Protein AF-A0A103PZX5-F1 (afdb_monomer_lite)

Secondary structure (DSSP, 8-state):
-HHHHHHHHHHHHHHHHHHHHHHHHHHH-HHHHHGGGGGG-TTS-SSEEEEE-GGGGT----TTS-TTEEEEEE--S-PPP----GGGTGGG---TT--TT-PPPTTS-EEEEEEEE-TTTS-HHHHHS--TTTHHHHS-EEEEEEE-------

InterPro domains:
  IPR005599 GPI mannosyltransferase [PF03901] (4-66)

Structure (mmCIF, N/CA/C/O backbone):
data_AF-A0A103PZX5-F1
#
_entry.id   AF-A0A103PZX5-F1
#
loop_
_atom_site.group_PDB
_atom_site.id
_atom_site.type_symbol
_atom_site.label_atom_id
_atom_site.label_alt_id
_atom_site.label_comp_id
_atom_site.label_asym_id
_atom_site.label_entity_id
_atom_site.label_seq_id
_atom_site.pdbx_PDB_ins_code
_atom_site.Cartn_x
_atom_site.Cartn_y
_atom_site.Cartn_z
_atom_site.occupancy
_atom_site.B_iso_or_equiv
_atom_site.auth_seq_id
_atom_site.auth_comp_id
_atom_site.auth_asym_id
_atom_site.auth_atom_id
_atom_site.pdbx_PDB_model_num
ATOM 1 N N . MET A 1 1 ? -35.122 -6.419 30.735 1.00 63.25 1 MET A N 1
ATOM 2 C CA . MET A 1 1 ? -33.665 -6.519 30.484 1.00 63.25 1 MET A CA 1
ATOM 3 C C . MET A 1 1 ? -33.349 -6.996 29.062 1.00 63.25 1 MET A C 1
ATOM 5 O O . MET A 1 1 ? -32.864 -6.197 28.274 1.00 63.25 1 MET A O 1
ATOM 9 N N . ALA A 1 2 ? -33.697 -8.230 28.667 1.00 74.38 2 ALA A N 1
ATOM 10 C CA . ALA A 1 2 ? -33.307 -8.800 27.362 1.00 74.38 2 ALA A CA 1
ATOM 11 C C . ALA A 1 2 ? -33.761 -8.013 26.109 1.00 74.38 2 ALA A C 1
ATOM 13 O O . ALA A 1 2 ? -33.059 -8.030 25.100 1.00 74.38 2 ALA A O 1
ATOM 14 N N . LYS A 1 3 ? -34.892 -7.290 26.178 1.00 83.31 3 LYS A N 1
ATOM 15 C CA . LYS A 1 3 ? -35.415 -6.456 25.077 1.00 83.31 3 LYS A CA 1
ATOM 16 C C . LYS A 1 3 ? -34.494 -5.289 24.684 1.00 83.31 3 LYS A C 1
ATOM 18 O O . LYS A 1 3 ? -34.514 -4.896 23.529 1.00 83.31 3 LYS A O 1
ATOM 23 N N . TYR A 1 4 ? -33.679 -4.780 25.612 1.00 91.69 4 TYR A N 1
ATOM 24 C CA . TYR A 1 4 ? -32.739 -3.675 25.359 1.00 91.69 4 TYR A CA 1
ATOM 25 C C . TYR A 1 4 ? -31.291 -4.158 25.252 1.00 91.69 4 TYR A C 1
ATOM 27 O O . TYR A 1 4 ? -30.515 -3.635 24.461 1.00 91.69 4 TYR A O 1
ATOM 35 N N . VAL A 1 5 ? -30.940 -5.216 25.987 1.00 94.50 5 VAL A N 1
ATOM 36 C CA . VAL A 1 5 ? -29.591 -5.798 25.951 1.00 94.50 5 VAL A CA 1
ATOM 37 C C . VAL A 1 5 ? -29.280 -6.413 24.582 1.00 94.50 5 VAL A C 1
ATOM 39 O O . VAL A 1 5 ? -28.189 -6.215 24.063 1.00 94.50 5 VAL A O 1
ATOM 42 N N . ARG A 1 6 ? -30.236 -7.115 23.955 1.00 93.12 6 ARG A N 1
ATOM 43 C CA . ARG A 1 6 ? -30.041 -7.708 22.618 1.00 93.12 6 ARG A CA 1
ATOM 44 C C . ARG A 1 6 ? -29.732 -6.682 21.519 1.00 93.12 6 ARG A C 1
ATOM 46 O O . ARG A 1 6 ? -28.710 -6.857 20.862 1.00 93.12 6 ARG A O 1
ATOM 53 N N . PRO A 1 7 ? -30.550 -5.635 21.293 1.00 95.12 7 PRO A N 1
ATOM 54 C CA . PRO A 1 7 ? -30.242 -4.649 20.260 1.00 95.12 7 PRO A CA 1
ATOM 55 C C . PRO A 1 7 ? -28.952 -3.879 20.562 1.00 95.12 7 PRO A C 1
ATOM 57 O O . PRO A 1 7 ? -28.210 -3.585 19.632 1.00 95.12 7 PRO A O 1
ATOM 60 N N . LEU A 1 8 ? -28.633 -3.627 21.838 1.00 95.88 8 LEU A N 1
ATOM 61 C CA . LEU A 1 8 ? -27.370 -2.994 22.224 1.00 95.88 8 LEU A CA 1
ATOM 62 C C . LEU A 1 8 ? -26.161 -3.870 21.862 1.00 95.88 8 LEU A C 1
ATOM 64 O O . LEU A 1 8 ? -25.209 -3.378 21.262 1.00 95.88 8 LEU A O 1
ATOM 68 N N . LEU A 1 9 ? -26.212 -5.172 22.160 1.00 96.88 9 LEU A N 1
ATOM 69 C CA . LEU A 1 9 ? -25.152 -6.117 21.789 1.00 96.88 9 LEU A CA 1
ATOM 70 C C . LEU A 1 9 ? -24.994 -6.242 20.269 1.00 96.88 9 LEU A C 1
ATOM 72 O O . LEU A 1 9 ? -23.871 -6.225 19.774 1.00 96.88 9 LEU A O 1
ATOM 76 N N . ILE A 1 10 ? -26.099 -6.334 19.521 1.00 96.75 10 ILE A N 1
ATOM 77 C CA . ILE A 1 10 ? -26.056 -6.397 18.052 1.00 96.75 10 ILE A CA 1
ATOM 78 C C . ILE A 1 10 ? -25.472 -5.102 17.481 1.00 96.75 10 ILE A C 1
ATOM 80 O O . ILE A 1 10 ? -24.600 -5.160 16.618 1.00 96.75 10 ILE A O 1
ATOM 84 N N . GLY A 1 11 ? -25.892 -3.943 17.996 1.00 97.62 11 GLY A N 1
ATOM 85 C CA . GLY A 1 11 ? -25.337 -2.648 17.606 1.00 97.62 11 GLY A CA 1
ATOM 86 C C . GLY A 1 11 ? -23.828 -2.577 17.840 1.00 97.62 11 GLY A C 1
ATOM 87 O O . GLY A 1 11 ? -23.087 -2.198 16.938 1.00 97.62 11 GLY A O 1
ATOM 88 N N . LEU A 1 12 ? -23.354 -3.030 19.005 1.00 96.94 12 LEU A N 1
ATOM 89 C CA . LEU A 1 12 ? -21.925 -3.088 19.312 1.00 96.94 12 LEU A CA 1
ATOM 90 C C . LEU A 1 12 ? -21.162 -3.991 18.330 1.00 96.94 12 LEU A C 1
ATOM 92 O O . LEU A 1 12 ? -20.124 -3.581 17.813 1.00 96.94 12 LEU A O 1
ATOM 96 N N . ILE A 1 13 ? -21.677 -5.191 18.045 1.00 97.38 13 ILE A N 1
ATOM 97 C CA . ILE A 1 13 ? -21.059 -6.123 17.090 1.00 97.38 13 ILE A CA 1
ATOM 98 C C . ILE A 1 13 ? -20.967 -5.477 15.709 1.00 97.38 13 ILE A C 1
ATOM 100 O O . ILE A 1 13 ? -19.895 -5.489 15.110 1.00 97.38 13 ILE A O 1
ATOM 104 N N . LEU A 1 14 ? -22.050 -4.860 15.228 1.00 97.62 14 LEU A N 1
ATOM 105 C CA . LEU A 1 14 ? -22.061 -4.186 13.933 1.00 97.62 14 LEU A CA 1
ATOM 106 C C . LEU A 1 14 ? -21.033 -3.053 13.882 1.00 97.62 14 LEU A C 1
ATOM 108 O O . LEU A 1 14 ? -20.285 -2.980 12.909 1.00 97.62 14 LEU A O 1
ATOM 112 N N . CYS A 1 15 ? -20.933 -2.221 14.921 1.00 97.00 15 CYS A N 1
ATOM 113 C CA . CYS A 1 15 ? -19.934 -1.153 14.991 1.00 97.00 15 CYS A CA 1
ATOM 114 C C . CYS A 1 15 ? -18.499 -1.698 14.939 1.00 97.00 15 CYS A C 1
ATOM 116 O O . CYS A 1 15 ? -17.677 -1.209 14.164 1.00 97.00 15 CYS A O 1
ATOM 118 N N . VAL A 1 16 ? -18.199 -2.742 15.718 1.00 96.44 16 VAL A N 1
ATOM 119 C CA . VAL A 1 16 ? -16.872 -3.378 15.740 1.00 96.44 16 VAL A CA 1
ATOM 120 C C . VAL A 1 16 ? -16.555 -4.037 14.395 1.00 96.44 16 VAL A C 1
ATOM 122 O O . VAL A 1 16 ? -15.440 -3.907 13.889 1.00 96.44 16 VAL A O 1
ATOM 125 N N . SER A 1 17 ? -17.534 -4.700 13.773 1.00 97.75 17 SER A N 1
ATOM 126 C CA . SER A 1 17 ? -17.385 -5.290 12.442 1.00 97.75 17 SER A CA 1
ATOM 127 C C . SER A 1 17 ? -17.109 -4.230 11.377 1.00 97.75 17 SER A C 1
ATOM 129 O O . SER A 1 17 ? -16.169 -4.397 10.606 1.00 97.75 17 SER A O 1
ATOM 131 N N . HIS A 1 18 ? -17.856 -3.123 11.358 1.00 97.12 18 HIS A N 1
ATOM 132 C CA . HIS A 1 18 ? -17.628 -2.032 10.403 1.00 97.12 18 HIS A CA 1
ATOM 133 C C . HIS A 1 18 ? -16.265 -1.373 10.612 1.00 97.12 18 HIS A C 1
ATOM 135 O O . HIS A 1 18 ? -15.536 -1.167 9.646 1.00 97.12 18 HIS A O 1
ATOM 141 N N . SER A 1 19 ? -15.885 -1.107 11.865 1.00 97.69 19 SER A N 1
ATOM 142 C CA . SER A 1 19 ? -14.564 -0.575 12.214 1.00 97.69 19 SER A CA 1
ATOM 143 C C . SER A 1 19 ? -13.435 -1.473 11.696 1.00 97.69 19 SER A C 1
ATOM 145 O O . SER A 1 19 ? -12.474 -0.988 11.095 1.00 97.69 19 SER A O 1
ATOM 147 N N . ARG A 1 20 ? -13.562 -2.795 11.861 1.00 96.62 20 ARG A N 1
ATOM 148 C CA . ARG A 1 20 ? -12.588 -3.756 11.336 1.00 96.62 20 ARG A CA 1
ATOM 149 C C . ARG A 1 20 ? -12.536 -3.752 9.813 1.00 96.62 20 ARG A C 1
ATOM 151 O O . ARG A 1 20 ? -11.449 -3.688 9.246 1.00 96.62 20 ARG A O 1
ATOM 158 N N . THR A 1 21 ? -13.690 -3.804 9.153 1.00 96.62 21 THR A N 1
ATOM 159 C CA . THR A 1 21 ? -13.765 -3.764 7.688 1.00 96.62 21 THR A CA 1
ATOM 160 C C . THR A 1 21 ? -13.112 -2.497 7.143 1.00 96.62 21 THR A C 1
ATOM 162 O O . THR A 1 21 ? -12.295 -2.575 6.231 1.00 96.62 21 THR A O 1
ATOM 165 N N . PHE A 1 22 ? -13.391 -1.342 7.749 1.00 96.06 22 PHE A N 1
ATOM 166 C CA . PHE A 1 22 ? -12.804 -0.071 7.338 1.00 96.06 22 PHE A CA 1
ATOM 167 C C . PHE A 1 22 ? -11.278 -0.048 7.521 1.00 96.06 22 PHE A C 1
ATOM 169 O O . PHE A 1 2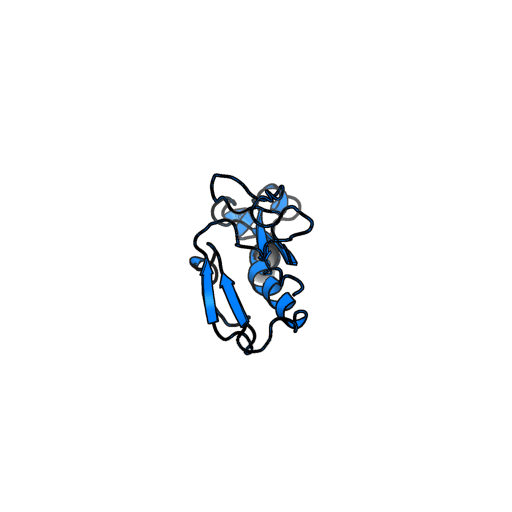2 ? -10.566 0.390 6.619 1.00 96.06 22 PHE A O 1
ATOM 176 N N . SER A 1 23 ? -10.766 -0.579 8.639 1.00 95.88 23 SER A N 1
ATOM 177 C CA . SER A 1 23 ? -9.320 -0.724 8.876 1.00 95.88 23 SER A CA 1
ATOM 178 C C . SER A 1 23 ? -8.654 -1.590 7.812 1.00 95.88 23 SER A C 1
ATOM 180 O O . SER A 1 23 ? -7.565 -1.272 7.345 1.00 95.88 23 SER A O 1
ATOM 182 N N . ILE A 1 24 ? -9.307 -2.689 7.419 1.00 93.06 24 ILE A N 1
ATOM 183 C CA . ILE A 1 24 ? -8.753 -3.615 6.433 1.00 93.06 24 ILE A CA 1
ATOM 184 C C . ILE A 1 24 ? -8.709 -2.978 5.045 1.00 93.06 24 ILE A C 1
ATOM 186 O O . ILE A 1 24 ? -7.681 -3.064 4.379 1.00 93.06 24 ILE A O 1
ATOM 190 N N . ILE A 1 25 ? -9.795 -2.324 4.628 1.00 92.75 25 ILE A N 1
ATOM 191 C CA . ILE A 1 25 ? -9.876 -1.678 3.313 1.00 92.75 25 ILE A CA 1
ATOM 192 C C . ILE A 1 25 ? -8.812 -0.583 3.201 1.00 92.75 25 ILE A C 1
ATOM 194 O O . ILE A 1 25 ? -8.010 -0.609 2.278 1.00 92.75 25 ILE A O 1
ATOM 198 N N . ASN A 1 26 ? -8.731 0.330 4.167 1.00 92.31 26 ASN A N 1
ATOM 199 C CA . ASN A 1 26 ? -7.785 1.446 4.078 1.00 92.31 26 ASN A CA 1
ATOM 200 C C . ASN A 1 26 ? -6.336 1.026 4.367 1.00 92.31 26 ASN A C 1
ATOM 202 O O . ASN A 1 26 ? -5.404 1.625 3.844 1.00 92.31 26 ASN A O 1
ATOM 206 N N . GLY A 1 27 ? -6.125 -0.005 5.190 1.00 92.56 27 GLY A N 1
ATOM 207 C CA . GLY A 1 27 ? -4.788 -0.465 5.554 1.00 92.56 27 GLY A CA 1
ATOM 208 C C . GLY A 1 27 ? -4.161 -1.446 4.562 1.00 92.56 27 GLY A C 1
ATOM 209 O O . GLY A 1 27 ? -2.942 -1.488 4.448 1.00 92.56 27 GLY A O 1
ATOM 210 N N . TYR A 1 28 ? -4.949 -2.248 3.841 1.00 89.50 28 TYR A N 1
ATOM 211 C CA . TYR A 1 28 ? -4.421 -3.379 3.064 1.00 89.50 28 TYR A CA 1
ATOM 212 C C . TYR A 1 28 ? -4.909 -3.437 1.607 1.00 89.50 28 TYR A C 1
ATOM 214 O O . TYR A 1 28 ? -4.677 -4.445 0.940 1.00 89.50 28 TYR A O 1
ATOM 222 N N . ALA A 1 29 ? -5.546 -2.385 1.079 1.00 90.06 29 ALA A N 1
ATOM 223 C CA . ALA A 1 29 ? -6.004 -2.362 -0.316 1.00 90.06 29 ALA A CA 1
ATOM 224 C C . ALA A 1 29 ? -4.881 -2.196 -1.353 1.00 90.06 29 ALA A C 1
ATOM 226 O O . ALA A 1 29 ? -5.041 -2.665 -2.479 1.00 90.06 29 ALA A O 1
ATOM 227 N N . ALA A 1 30 ? -3.745 -1.584 -1.001 1.00 88.56 30 ALA A N 1
ATOM 228 C CA . ALA A 1 30 ? -2.704 -1.228 -1.972 1.00 88.56 30 ALA A CA 1
ATOM 229 C C . ALA A 1 30 ? -2.279 -2.363 -2.932 1.00 88.56 30 ALA A C 1
ATOM 231 O O . ALA A 1 30 ? -2.255 -2.119 -4.134 1.00 88.56 30 ALA A O 1
ATOM 232 N N . PRO A 1 31 ? -2.020 -3.609 -2.490 1.00 79.62 31 PRO A N 1
ATOM 233 C CA . PRO A 1 31 ? -1.665 -4.711 -3.390 1.00 79.62 31 PRO A CA 1
ATOM 234 C C . PRO A 1 31 ? -2.794 -5.137 -4.334 1.00 79.62 31 PRO A C 1
ATOM 236 O O . PRO A 1 31 ? -2.522 -5.691 -5.389 1.00 79.62 31 PRO A O 1
ATOM 239 N N . LEU A 1 32 ? -4.056 -4.908 -3.969 1.00 84.19 32 LEU A N 1
ATOM 240 C CA . LEU A 1 32 ? -5.214 -5.210 -4.816 1.00 84.19 32 LEU A CA 1
ATOM 241 C C . LEU A 1 32 ? -5.429 -4.102 -5.854 1.00 84.19 32 LEU A C 1
ATOM 243 O O . LEU A 1 32 ? -5.843 -4.354 -6.982 1.00 84.19 32 LEU A O 1
ATOM 247 N N . GLU A 1 33 ? -5.153 -2.858 -5.473 1.00 87.69 33 GLU A N 1
ATOM 248 C CA . GLU A 1 33 ? -5.367 -1.687 -6.321 1.00 87.69 33 GLU A CA 1
ATOM 249 C C . GLU A 1 33 ? -4.210 -1.413 -7.273 1.00 87.69 33 GLU A C 1
ATOM 251 O O . GLU A 1 33 ? -4.424 -0.936 -8.387 1.00 87.69 33 GLU A O 1
ATOM 256 N N . ILE A 1 34 ? -2.986 -1.754 -6.876 1.00 86.75 34 ILE A N 1
ATOM 257 C CA . ILE A 1 34 ? -1.801 -1.490 -7.684 1.00 86.75 34 ILE A CA 1
ATOM 258 C C . ILE A 1 34 ? -1.881 -2.187 -9.049 1.00 86.75 34 ILE A C 1
ATOM 260 O O . ILE A 1 34 ? -1.540 -1.581 -10.061 1.00 86.75 34 ILE A O 1
ATOM 264 N N . TYR A 1 35 ? -2.421 -3.408 -9.103 1.00 82.81 35 TYR A N 1
ATOM 265 C CA . TYR A 1 35 ? -2.536 -4.179 -10.339 1.00 82.81 35 TYR A CA 1
ATOM 266 C C . TYR A 1 35 ? -3.607 -3.645 -11.295 1.00 82.81 35 TYR A C 1
ATOM 268 O O . TYR A 1 35 ? -3.500 -3.875 -12.493 1.00 82.81 35 TYR A O 1
ATOM 276 N N . LYS A 1 36 ? -4.571 -2.835 -10.831 1.00 85.25 36 LYS A N 1
ATOM 277 C CA . LYS A 1 36 ? -5.542 -2.163 -11.720 1.00 85.25 36 LYS A CA 1
ATOM 278 C C . LYS A 1 36 ? -4.863 -1.210 -12.713 1.00 85.25 36 LYS A C 1
ATOM 280 O O . LYS A 1 36 ? -5.387 -0.940 -13.789 1.00 85.25 36 LYS A O 1
ATOM 285 N N . HIS A 1 37 ? -3.660 -0.733 -12.390 1.00 83.81 37 HIS A N 1
ATOM 286 C CA . HIS A 1 37 ? -2.869 0.107 -13.292 1.00 83.81 37 HIS A CA 1
ATOM 287 C C . HIS A 1 37 ? -2.375 -0.663 -14.528 1.00 83.81 37 HIS A C 1
ATOM 289 O O . HIS A 1 37 ? -1.996 -0.044 -15.518 1.00 83.81 37 HIS A O 1
ATOM 295 N N . PHE A 1 38 ? -2.401 -1.999 -14.512 1.00 80.38 38 PHE A N 1
ATOM 296 C CA . PHE A 1 38 ? -2.016 -2.820 -15.659 1.00 80.38 38 PHE A CA 1
ATOM 297 C C . PHE A 1 38 ? -2.993 -2.708 -16.832 1.00 80.38 38 PHE A C 1
ATOM 299 O O . PHE A 1 38 ? -2.544 -2.706 -17.975 1.00 80.38 38 PHE A O 1
ATOM 306 N N . GLU A 1 39 ? -4.286 -2.480 -16.576 1.00 73.56 39 GLU A N 1
ATOM 307 C CA . GLU A 1 39 ? -5.286 -2.269 -17.636 1.00 73.56 39 GLU A CA 1
ATOM 308 C C . GLU A 1 39 ?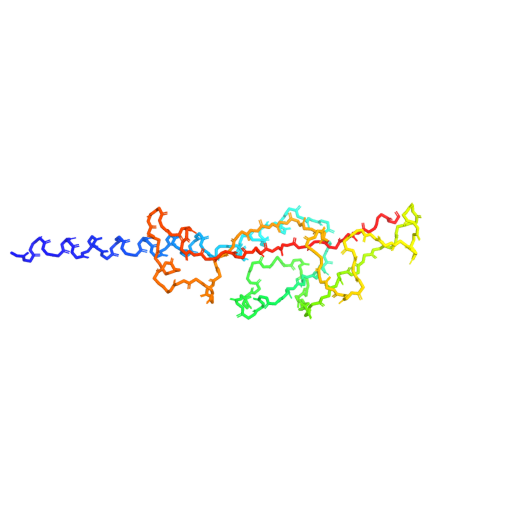 -4.959 -1.057 -18.526 1.00 73.56 39 GLU A C 1
ATOM 310 O O . GLU A 1 39 ? -5.243 -1.060 -19.721 1.00 73.56 39 GLU A O 1
ATOM 315 N N . HIS A 1 40 ? -4.303 -0.036 -17.966 1.00 67.12 40 HIS A N 1
ATOM 316 C CA . HIS A 1 40 ? -3.971 1.209 -18.666 1.00 67.12 40 HIS A CA 1
ATOM 317 C C . HIS A 1 40 ? -2.604 1.170 -19.372 1.00 67.12 40 HIS A C 1
ATOM 319 O O . HIS A 1 40 ? -2.218 2.134 -20.032 1.00 67.12 40 HIS A O 1
ATOM 325 N N . HIS A 1 41 ? -1.849 0.074 -19.247 1.00 65.12 41 HIS A N 1
ATOM 326 C CA . HIS A 1 41 ? -0.492 -0.053 -19.782 1.00 65.12 41 HIS A CA 1
ATOM 327 C C . HIS A 1 41 ? -0.391 -1.163 -20.830 1.00 65.12 41 HIS A C 1
ATOM 329 O O . HIS A 1 41 ? 0.367 -2.123 -20.684 1.00 65.12 41 HIS A O 1
ATOM 335 N N . TYR A 1 42 ? -1.117 -0.963 -21.933 1.00 55.88 42 TYR A N 1
ATOM 336 C CA . TYR A 1 42 ? -1.130 -1.839 -23.112 1.00 55.88 42 TYR A CA 1
ATOM 337 C C . TYR A 1 42 ? 0.235 -1.949 -23.824 1.00 55.88 42 TYR A C 1
ATOM 339 O O . TYR A 1 42 ? 0.456 -2.846 -24.634 1.00 55.88 42 TYR A O 1
ATOM 347 N N . ASP A 1 43 ? 1.188 -1.062 -23.517 1.00 63.16 43 ASP A N 1
ATOM 348 C CA . ASP A 1 43 ? 2.546 -1.081 -24.080 1.00 63.16 43 ASP A CA 1
ATOM 349 C C . ASP A 1 43 ? 3.387 -2.275 -23.585 1.00 63.16 43 ASP A C 1
ATOM 351 O O . ASP A 1 43 ? 4.478 -2.541 -24.114 1.00 63.16 43 ASP A O 1
ATOM 355 N N . ALA A 1 44 ? 2.914 -2.987 -22.561 1.00 67.75 44 ALA A N 1
ATOM 356 C CA . ALA A 1 44 ? 3.413 -4.299 -22.189 1.00 67.75 44 ALA A CA 1
ATOM 357 C C . ALA A 1 44 ? 2.793 -5.337 -23.142 1.00 67.75 44 ALA A C 1
ATOM 359 O O . ALA A 1 44 ? 1.726 -5.873 -22.878 1.00 67.75 44 ALA A O 1
ATOM 360 N N . GLY A 1 45 ? 3.442 -5.570 -24.289 1.00 65.25 45 GLY A N 1
ATOM 361 C CA . GLY A 1 45 ? 2.981 -6.548 -25.283 1.00 65.25 45 GLY A CA 1
ATOM 362 C C . GLY A 1 45 ? 2.776 -7.957 -24.705 1.00 65.25 45 GLY A C 1
ATOM 363 O O . GLY A 1 45 ? 3.250 -8.268 -23.612 1.00 65.25 45 GLY A O 1
ATOM 364 N N . SER A 1 46 ? 2.088 -8.817 -25.460 1.00 69.75 46 SER A N 1
ATOM 365 C CA . SER A 1 46 ? 1.836 -10.220 -25.099 1.00 69.75 46 SER A CA 1
ATOM 366 C C . SER A 1 46 ? 3.123 -10.936 -24.674 1.00 69.75 46 SER A C 1
ATOM 368 O O . SER A 1 46 ? 4.113 -10.891 -25.408 1.00 69.75 46 SER A O 1
ATOM 370 N N . GLY A 1 47 ? 3.108 -11.601 -23.516 1.00 73.88 47 GLY A N 1
ATOM 371 C CA . GLY A 1 47 ? 4.311 -12.201 -22.927 1.00 73.88 47 GLY A CA 1
ATOM 372 C C . GLY A 1 47 ? 5.038 -11.283 -21.941 1.00 73.88 47 GLY A C 1
ATOM 373 O O . GLY A 1 47 ? 6.252 -11.386 -21.754 1.00 73.88 47 GLY A O 1
ATOM 374 N N . ALA A 1 48 ? 4.312 -10.334 -21.344 1.00 79.81 48 ALA A N 1
ATOM 375 C CA . ALA A 1 48 ? 4.872 -9.430 -20.354 1.00 79.81 48 ALA A CA 1
ATOM 376 C C . ALA A 1 48 ? 5.312 -10.196 -19.099 1.00 79.81 48 ALA A C 1
ATOM 378 O O . ALA A 1 48 ? 4.712 -11.200 -18.715 1.00 79.81 48 ALA A O 1
ATOM 379 N N . VAL A 1 49 ? 6.353 -9.687 -18.441 1.00 80.50 49 VAL A N 1
ATOM 380 C CA . VAL A 1 49 ? 6.867 -10.252 -17.192 1.00 80.50 49 VAL A CA 1
ATOM 381 C C . VAL A 1 49 ? 6.680 -9.243 -16.076 1.00 80.50 49 VAL A C 1
ATOM 383 O O . VAL A 1 49 ? 7.184 -8.121 -16.158 1.00 80.50 49 VAL A O 1
ATOM 386 N N . VAL A 1 50 ? 5.982 -9.660 -15.025 1.00 82.69 50 VAL A N 1
ATOM 387 C CA . VAL A 1 50 ? 5.805 -8.868 -13.806 1.00 82.69 50 VAL A CA 1
ATOM 388 C C . VAL A 1 50 ? 6.831 -9.326 -12.782 1.00 82.69 50 VAL A C 1
ATOM 390 O O . VAL A 1 50 ? 6.896 -10.505 -12.447 1.00 82.69 50 VAL A O 1
ATOM 393 N N . CYS A 1 51 ? 7.642 -8.395 -12.281 1.00 80.25 51 CYS A N 1
ATOM 394 C CA . CYS A 1 51 ? 8.594 -8.678 -11.212 1.00 80.25 51 CYS A CA 1
ATOM 395 C C . CYS A 1 51 ? 8.029 -8.206 -9.869 1.00 80.25 51 CYS A C 1
ATOM 397 O O . CYS A 1 51 ? 7.795 -7.011 -9.691 1.00 80.25 51 CYS A O 1
ATOM 399 N N . VAL A 1 52 ? 7.854 -9.120 -8.918 1.00 79.88 52 VAL A N 1
ATOM 400 C CA . VAL A 1 52 ? 7.389 -8.831 -7.557 1.00 79.88 52 VAL A CA 1
ATOM 401 C C . VAL A 1 52 ? 8.584 -8.845 -6.600 1.00 79.88 52 VAL A C 1
ATOM 403 O O . VAL A 1 52 ? 9.441 -9.724 -6.666 1.00 79.88 52 VAL A O 1
ATOM 406 N N . GLY A 1 53 ? 8.678 -7.834 -5.738 1.00 76.56 53 GLY A N 1
ATOM 407 C CA . GLY A 1 53 ? 9.780 -7.680 -4.783 1.00 76.56 53 GLY A CA 1
ATOM 408 C C . GLY A 1 53 ? 9.613 -8.490 -3.492 1.00 76.56 53 GLY A C 1
ATOM 409 O O . GLY A 1 53 ? 9.026 -9.570 -3.468 1.00 76.56 53 GLY A O 1
ATOM 410 N N . SER A 1 54 ? 10.098 -7.924 -2.384 1.00 65.06 54 SER A N 1
ATOM 411 C CA . SER A 1 54 ? 10.111 -8.533 -1.042 1.00 65.06 54 SER A CA 1
ATOM 412 C C . SER A 1 54 ? 8.735 -8.903 -0.473 1.00 65.06 54 SER A C 1
ATOM 414 O O . SER A 1 54 ? 8.650 -9.685 0.471 1.00 65.06 54 SER A O 1
ATOM 416 N N . GLU A 1 55 ? 7.658 -8.373 -1.046 1.00 66.56 55 GLU A N 1
ATOM 417 C CA . GLU A 1 55 ? 6.286 -8.537 -0.553 1.00 66.56 55 GLU A CA 1
ATOM 418 C C . GLU A 1 55 ? 5.606 -9.842 -1.000 1.00 66.56 55 GLU A C 1
ATOM 420 O O . GLU A 1 55 ? 4.435 -10.069 -0.695 1.00 66.56 55 GLU A O 1
ATOM 425 N N . TRP A 1 56 ? 6.320 -10.729 -1.695 1.00 63.75 56 TRP A N 1
ATOM 426 C CA . TRP A 1 56 ? 5.757 -11.975 -2.217 1.00 63.75 56 TRP A CA 1
ATOM 427 C C . TRP A 1 56 ? 5.117 -12.881 -1.166 1.00 63.75 56 TRP A C 1
ATOM 429 O O . TRP A 1 56 ? 4.078 -13.491 -1.410 1.00 63.75 56 TRP A O 1
ATOM 439 N N . HIS A 1 57 ? 5.706 -12.925 0.028 1.00 62.78 57 HIS A N 1
ATOM 440 C CA . HIS A 1 57 ? 5.179 -13.698 1.149 1.00 62.78 57 HIS A CA 1
ATOM 441 C C . HIS A 1 57 ? 3.885 -13.108 1.718 1.00 62.78 57 HIS A C 1
ATOM 443 O O . HIS A 1 57 ? 3.127 -13.818 2.376 1.00 62.78 57 HIS A O 1
ATOM 449 N N . ARG A 1 58 ? 3.646 -11.804 1.519 1.00 67.06 58 ARG A N 1
ATOM 450 C CA . ARG A 1 58 ? 2.461 -11.123 2.050 1.00 67.06 58 ARG A CA 1
ATOM 451 C C . ARG A 1 58 ? 1.254 -11.286 1.124 1.00 67.06 58 ARG A C 1
ATOM 453 O O . ARG A 1 58 ? 0.135 -11.354 1.627 1.00 67.06 58 ARG A O 1
ATOM 460 N N . PHE A 1 59 ? 1.471 -11.422 -0.190 1.00 65.44 59 PHE A N 1
ATOM 461 C CA . PHE A 1 59 ? 0.404 -11.543 -1.194 1.00 65.44 59 PHE A CA 1
ATOM 462 C C . PHE A 1 59 ? 0.740 -12.609 -2.253 1.00 65.44 59 PHE A C 1
ATOM 464 O O . PHE A 1 59 ? 1.202 -12.271 -3.341 1.00 65.44 59 PHE A O 1
ATOM 471 N N . PRO A 1 60 ? 0.498 -13.902 -1.968 1.00 58.84 60 PRO A N 1
ATOM 472 C CA . PRO A 1 60 ? 0.922 -14.999 -2.841 1.00 58.84 60 PRO A CA 1
ATOM 473 C C . PRO A 1 60 ? 0.018 -15.231 -4.068 1.00 58.84 60 PRO A C 1
ATOM 475 O O . PRO A 1 60 ? 0.271 -16.154 -4.838 1.00 58.84 60 PRO A O 1
ATOM 478 N N . SER A 1 61 ? -1.061 -14.461 -4.257 1.00 65.81 61 SER A N 1
ATOM 479 C CA . SER A 1 61 ? -2.030 -14.706 -5.336 1.00 65.81 61 SER A CA 1
ATOM 480 C C . SER A 1 61 ? -1.686 -13.967 -6.631 1.00 65.81 61 SER A C 1
ATOM 482 O O . SER A 1 61 ? -1.493 -12.753 -6.611 1.00 65.81 61 SER A O 1
ATOM 484 N N . SER A 1 62 ? -1.773 -14.659 -7.769 1.00 74.31 62 SER A N 1
ATOM 485 C CA . SER A 1 62 ? -1.734 -14.065 -9.115 1.00 74.31 62 SER A CA 1
ATOM 486 C C . SER A 1 62 ? -3.104 -13.600 -9.629 1.00 74.31 62 SER A C 1
ATOM 488 O O . SER A 1 62 ? -3.202 -13.169 -10.768 1.00 74.31 62 SER A O 1
ATOM 490 N N . PHE A 1 63 ? -4.162 -13.676 -8.812 1.00 80.25 63 PHE A N 1
ATOM 491 C CA . PHE A 1 63 ? -5.552 -13.444 -9.239 1.00 80.25 63 PHE A CA 1
ATOM 492 C C . PHE A 1 63 ? -5.787 -12.092 -9.936 1.00 80.25 63 PHE A C 1
ATOM 494 O O . PHE A 1 63 ? -6.610 -12.005 -10.836 1.00 80.25 63 PHE A O 1
ATOM 501 N N . PHE A 1 64 ? -5.068 -11.042 -9.530 1.00 79.62 64 PHE A N 1
ATOM 502 C CA . PHE A 1 64 ? -5.207 -9.694 -10.097 1.00 79.62 64 PHE A CA 1
ATOM 503 C C . PHE A 1 64 ? -4.211 -9.399 -11.230 1.00 79.62 64 PHE A C 1
ATOM 505 O O . PHE A 1 64 ? -4.128 -8.264 -11.691 1.00 79.62 64 PHE A O 1
ATOM 512 N N . ILE A 1 65 ? -3.429 -10.392 -11.659 1.00 81.44 65 ILE A N 1
ATOM 513 C CA . ILE A 1 65 ? -2.463 -10.251 -12.748 1.00 81.44 65 ILE A CA 1
ATOM 514 C C . ILE A 1 65 ? -3.179 -10.594 -14.066 1.00 81.44 65 ILE A C 1
ATOM 516 O O . ILE A 1 65 ? -3.717 -11.693 -14.173 1.00 81.44 65 ILE A O 1
ATOM 520 N N . PRO A 1 66 ? -3.198 -9.693 -15.065 1.00 83.88 66 PRO A N 1
ATOM 521 C CA . PRO A 1 66 ? -3.871 -9.932 -16.338 1.00 83.88 66 PRO A CA 1
ATOM 522 C C . PRO A 1 66 ? -3.286 -11.097 -17.141 1.00 83.88 66 PRO A C 1
ATOM 524 O O . PRO A 1 66 ? -2.074 -11.315 -17.138 1.00 83.88 66 PRO A O 1
ATOM 527 N N . ASP A 1 67 ? -4.127 -11.742 -17.949 1.00 83.75 67 ASP A N 1
ATOM 528 C CA . ASP A 1 67 ? -3.774 -12.937 -18.733 1.00 83.75 67 ASP A CA 1
ATOM 529 C C . ASP A 1 67 ? -2.679 -12.713 -19.794 1.00 83.75 67 ASP A C 1
ATOM 531 O O . ASP A 1 67 ? -2.049 -13.661 -20.258 1.00 83.75 67 ASP A O 1
ATOM 535 N N . TYR A 1 68 ? -2.420 -11.464 -20.197 1.00 81.19 68 TYR A N 1
ATOM 536 C CA . TYR A 1 68 ? -1.346 -11.151 -21.149 1.00 81.19 68 TYR A CA 1
ATOM 537 C C . TYR A 1 68 ? 0.062 -11.233 -20.524 1.00 81.19 68 TYR A C 1
ATOM 539 O O . TYR A 1 68 ? 1.066 -11.214 -21.250 1.00 81.19 68 TYR A O 1
ATOM 547 N N . VAL A 1 69 ? 0.146 -11.297 -19.189 1.00 83.62 69 VAL A N 1
ATOM 548 C CA . VAL A 1 69 ? 1.386 -11.503 -18.436 1.00 83.62 69 VAL A CA 1
ATOM 549 C C . VAL A 1 69 ? 1.709 -12.994 -18.446 1.00 83.62 69 VAL A C 1
ATOM 551 O O . VAL A 1 69 ? 1.002 -13.798 -17.848 1.00 83.62 69 VAL A O 1
ATOM 554 N N . SER A 1 70 ? 2.799 -13.380 -19.109 1.00 80.50 70 SER A N 1
ATOM 555 C CA . SER A 1 70 ? 3.184 -14.792 -19.223 1.00 80.50 70 SER A CA 1
ATOM 556 C C . SER A 1 70 ? 3.921 -15.319 -17.998 1.00 80.50 70 SER A C 1
ATOM 558 O O . SER A 1 70 ? 3.950 -16.525 -17.774 1.00 80.50 70 SER A O 1
ATOM 560 N N . GLU A 1 71 ? 4.589 -14.441 -17.245 1.00 81.81 71 GLU A N 1
ATOM 561 C CA . GLU A 1 71 ? 5.476 -14.856 -16.161 1.00 81.81 71 GLU A CA 1
ATOM 562 C C . GLU A 1 71 ? 5.485 -13.846 -15.009 1.00 81.81 71 GLU A C 1
ATOM 564 O O . GLU A 1 71 ? 5.613 -12.634 -15.209 1.00 81.81 71 GLU A O 1
ATOM 569 N N . VAL A 1 72 ? 5.424 -14.371 -13.786 1.00 80.88 72 VAL A N 1
ATOM 570 C CA . 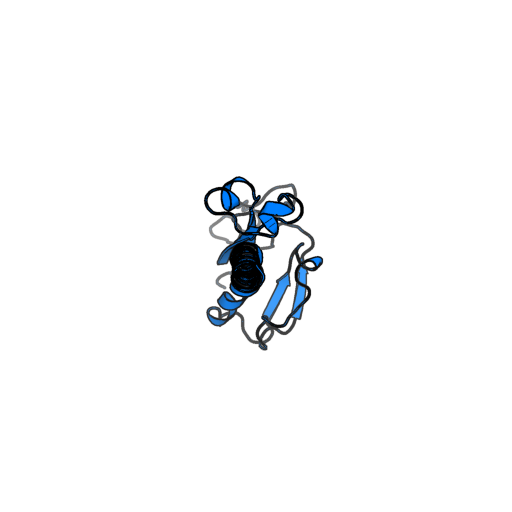VAL A 1 72 ? 5.678 -13.617 -12.558 1.00 80.88 72 VAL A CA 1
ATOM 571 C C . VAL A 1 72 ? 7.044 -14.030 -12.029 1.00 80.88 72 VAL A C 1
ATOM 573 O O . VAL A 1 72 ? 7.267 -15.198 -11.720 1.00 80.88 72 VAL A O 1
ATOM 576 N N . ARG A 1 73 ? 7.969 -13.076 -11.936 1.00 77.62 73 ARG A N 1
ATOM 577 C CA . ARG A 1 73 ? 9.319 -13.291 -11.405 1.00 77.62 73 ARG A CA 1
ATOM 578 C C . ARG A 1 73 ? 9.514 -12.559 -10.091 1.00 77.62 73 ARG A C 1
ATOM 580 O O . ARG A 1 73 ? 8.850 -11.567 -9.811 1.00 77.62 73 ARG A O 1
ATOM 587 N N . TRP A 1 74 ? 10.464 -13.028 -9.296 1.00 71.31 74 TRP A N 1
ATOM 588 C CA . TRP A 1 74 ? 10.845 -12.381 -8.046 1.00 71.31 74 TRP A CA 1
ATOM 589 C C . TRP A 1 74 ? 12.071 -11.507 -8.263 1.00 71.31 74 TRP A C 1
ATOM 591 O O . TRP A 1 74 ? 12.993 -11.899 -8.981 1.00 71.31 74 TRP A O 1
ATOM 601 N N . ILE A 1 75 ? 12.099 -10.336 -7.635 1.00 72.81 75 ILE A N 1
ATOM 602 C CA . ILE A 1 75 ? 13.298 -9.504 -7.592 1.00 72.81 75 ILE A CA 1
ATOM 603 C C . ILE A 1 75 ? 13.768 -9.324 -6.152 1.00 72.81 75 ILE A C 1
ATOM 605 O O . ILE A 1 75 ? 13.127 -8.670 -5.333 1.00 72.81 75 ILE A O 1
ATOM 609 N N . ASP A 1 76 ? 14.912 -9.928 -5.842 1.00 56.78 76 ASP A N 1
ATOM 610 C CA . ASP A 1 76 ? 15.457 -10.004 -4.486 1.00 56.78 76 ASP A CA 1
ATOM 611 C C . ASP A 1 76 ? 16.523 -8.922 -4.225 1.00 56.78 76 ASP A C 1
ATOM 613 O O . ASP A 1 76 ? 17.589 -9.203 -3.695 1.00 56.78 76 ASP A O 1
ATOM 617 N N . ARG A 1 77 ? 16.204 -7.651 -4.538 1.00 63.00 77 ARG A N 1
ATOM 618 C CA . ARG A 1 77 ? 17.019 -6.421 -4.318 1.00 63.00 77 ARG A CA 1
ATOM 619 C C . ARG A 1 77 ? 17.946 -6.028 -5.482 1.00 63.00 77 ARG A C 1
ATOM 621 O O . ARG A 1 77 ? 18.376 -6.853 -6.279 1.00 63.00 77 ARG A O 1
ATOM 628 N N . GLY A 1 78 ? 18.266 -4.732 -5.548 1.00 68.88 78 GLY A N 1
ATOM 629 C CA . GLY A 1 78 ? 19.209 -4.161 -6.518 1.00 68.88 78 GLY A CA 1
ATOM 630 C C . GLY A 1 78 ? 18.738 -2.845 -7.136 1.00 68.88 78 GLY A C 1
ATOM 631 O O . GLY A 1 78 ? 17.567 -2.481 -7.027 1.00 68.88 78 GLY A O 1
ATOM 632 N N . LEU A 1 79 ? 19.643 -2.142 -7.815 1.00 70.06 79 LEU A N 1
ATOM 633 C CA . LEU A 1 79 ? 19.266 -1.157 -8.832 1.00 70.06 79 LEU A CA 1
ATOM 634 C C . LEU A 1 79 ? 18.695 -1.899 -10.041 1.00 70.06 79 LEU A C 1
ATOM 636 O O . LEU A 1 79 ? 19.247 -2.918 -10.463 1.00 70.06 79 LEU A O 1
ATOM 640 N N . LEU A 1 80 ? 17.605 -1.393 -10.619 1.00 70.44 80 LEU A N 1
ATOM 641 C CA . LEU A 1 80 ? 17.114 -1.959 -11.871 1.00 70.44 80 LEU A CA 1
ATOM 642 C C . LEU A 1 80 ? 18.074 -1.546 -13.002 1.00 70.44 80 LEU A C 1
ATOM 644 O O . LEU A 1 80 ? 18.498 -0.390 -13.060 1.00 70.44 80 LEU A O 1
ATOM 648 N N . PRO A 1 81 ? 18.445 -2.442 -13.926 1.00 64.06 81 PRO A N 1
ATOM 649 C CA . PRO A 1 81 ? 19.171 -2.026 -15.118 1.00 64.06 81 PRO A CA 1
ATOM 650 C C . PRO A 1 81 ? 18.283 -1.119 -15.985 1.00 64.06 81 PRO A C 1
ATOM 652 O O . PRO A 1 81 ? 17.068 -1.322 -16.075 1.00 64.06 81 PRO A O 1
ATOM 655 N N . PHE A 1 82 ? 18.888 -0.130 -16.644 1.00 67.88 82 PHE A N 1
ATOM 656 C CA . PHE A 1 82 ? 18.221 0.739 -17.616 1.00 67.88 82 PHE A CA 1
ATOM 657 C C . PHE A 1 82 ? 19.076 0.873 -18.890 1.00 67.88 82 PHE A C 1
ATOM 659 O O . PHE A 1 82 ? 20.279 0.611 -18.841 1.00 67.88 82 PHE A O 1
ATOM 666 N N . PRO A 1 83 ? 18.479 1.245 -20.033 1.00 67.81 83 PRO A N 1
ATOM 667 C CA . PRO A 1 83 ? 19.213 1.425 -21.285 1.00 67.81 83 PRO A CA 1
ATOM 668 C C . PRO A 1 83 ? 20.189 2.604 -21.210 1.00 67.81 83 PRO A C 1
ATOM 670 O O . PRO A 1 83 ? 19.825 3.671 -20.717 1.00 67.81 83 PRO A O 1
ATOM 673 N N . PHE A 1 84 ? 21.397 2.444 -21.756 1.00 74.62 84 PHE A N 1
ATOM 674 C CA . PHE A 1 84 ? 22.357 3.545 -21.857 1.00 74.62 84 PHE A CA 1
ATOM 675 C C . PHE A 1 84 ? 21.801 4.673 -22.730 1.00 74.62 84 PHE A C 1
ATOM 677 O O . PHE A 1 84 ? 21.304 4.433 -23.829 1.00 74.62 84 PHE A O 1
ATOM 684 N N . ASN A 1 85 ? 21.920 5.909 -22.248 1.00 75.31 85 ASN A N 1
ATOM 685 C CA . ASN A 1 85 ? 21.519 7.101 -22.983 1.00 75.31 85 ASN A CA 1
ATOM 686 C C . ASN A 1 85 ? 22.779 7.831 -23.471 1.00 75.31 85 ASN A C 1
ATOM 688 O O . ASN A 1 85 ? 23.550 8.351 -22.662 1.00 75.31 85 ASN A O 1
ATOM 692 N N . SER A 1 86 ? 23.000 7.856 -24.787 1.00 82.62 86 SER A N 1
ATOM 693 C CA . SER A 1 86 ? 24.177 8.478 -25.411 1.00 82.62 86 SER A CA 1
ATOM 694 C C . SER A 1 86 ? 24.273 9.981 -25.131 1.00 82.62 86 SER A C 1
ATOM 696 O O . SER A 1 86 ? 25.372 10.486 -24.918 1.00 82.62 86 SER A O 1
ATOM 698 N N . THR A 1 87 ? 23.141 10.681 -25.029 1.00 84.56 87 THR A N 1
ATOM 699 C CA . THR A 1 87 ? 23.067 12.114 -24.700 1.00 84.56 87 THR A CA 1
ATOM 700 C C . THR A 1 87 ? 23.539 12.417 -23.276 1.00 84.56 87 THR A C 1
ATOM 702 O O . THR A 1 87 ? 24.015 13.515 -23.008 1.00 84.56 87 THR A O 1
ATOM 705 N N . LEU A 1 88 ? 23.450 11.445 -22.363 1.00 78.50 88 LEU A N 1
ATOM 706 C CA . LEU A 1 88 ? 23.878 11.575 -20.964 1.00 78.50 88 LEU A CA 1
ATOM 707 C C . LEU A 1 88 ? 25.264 10.968 -20.689 1.00 78.50 88 LEU A C 1
ATOM 709 O O . LEU A 1 88 ? 25.652 10.846 -19.530 1.00 78.50 88 LEU A O 1
ATOM 713 N N . GLY A 1 89 ? 26.016 10.581 -21.727 1.00 82.88 89 GLY A N 1
ATOM 714 C CA . GLY A 1 89 ? 27.352 9.989 -21.584 1.00 82.88 89 GLY A CA 1
ATOM 715 C C . GLY A 1 89 ? 27.397 8.458 -21.664 1.00 82.88 89 GLY A C 1
ATOM 716 O O . GLY A 1 89 ? 28.423 7.860 -21.341 1.00 82.88 89 GLY A O 1
ATOM 717 N N . GLY A 1 90 ? 26.314 7.806 -22.104 1.00 82.88 90 GLY A N 1
ATOM 718 C CA . GLY A 1 90 ? 26.286 6.379 -22.435 1.00 82.88 90 GLY A CA 1
ATOM 719 C C . GLY A 1 90 ? 26.685 5.481 -21.262 1.00 82.88 90 GLY A C 1
ATOM 720 O O . GLY A 1 90 ? 26.052 5.510 -20.210 1.00 82.88 90 GLY A O 1
ATOM 721 N N . THR A 1 91 ? 27.742 4.685 -21.443 1.00 76.94 91 THR A N 1
ATOM 722 C CA . THR A 1 91 ? 28.291 3.776 -20.419 1.00 76.94 91 THR A CA 1
ATOM 723 C C . THR A 1 91 ? 29.003 4.494 -19.272 1.00 76.94 91 THR A C 1
ATOM 725 O O . THR A 1 91 ? 29.236 3.885 -18.233 1.00 76.94 91 THR A O 1
ATOM 728 N N . SER A 1 92 ? 29.352 5.769 -19.455 1.00 79.38 92 SER A N 1
ATOM 729 C CA . SER A 1 92 ? 30.022 6.599 -18.447 1.00 79.38 92 SER A CA 1
ATOM 730 C C . SER A 1 92 ? 29.039 7.466 -17.652 1.00 79.38 92 SER A C 1
ATOM 732 O O . SER A 1 92 ? 29.447 8.166 -16.726 1.00 79.38 92 SER A O 1
ATOM 734 N N . ALA A 1 93 ? 27.751 7.442 -18.009 1.00 80.69 93 ALA A N 1
ATOM 735 C CA . ALA A 1 93 ? 26.708 8.186 -17.321 1.00 80.69 93 ALA A CA 1
ATOM 736 C C . ALA A 1 93 ? 26.465 7.612 -15.915 1.00 80.69 93 ALA A C 1
ATOM 738 O O . ALA A 1 93 ? 26.237 6.412 -15.760 1.00 80.69 93 ALA A O 1
ATOM 739 N N . ALA A 1 94 ? 26.429 8.476 -14.900 1.00 78.62 94 ALA A N 1
ATOM 740 C CA . ALA A 1 94 ? 26.000 8.129 -13.546 1.00 78.62 94 ALA A CA 1
ATOM 741 C C . ALA A 1 94 ? 24.730 8.926 -13.205 1.00 78.62 94 ALA A C 1
ATOM 743 O O . ALA A 1 94 ? 24.830 10.017 -12.637 1.00 78.62 94 ALA A O 1
ATOM 744 N N . PRO A 1 95 ? 23.531 8.440 -13.591 1.00 76.94 95 PRO A N 1
ATOM 745 C CA . PRO A 1 95 ? 22.289 9.119 -13.250 1.00 76.94 95 PRO A CA 1
ATOM 746 C C . PRO A 1 95 ? 22.175 9.321 -11.734 1.00 76.94 95 PRO A C 1
ATOM 748 O O . PRO A 1 95 ? 22.621 8.458 -10.977 1.00 76.94 95 PRO A O 1
ATOM 751 N N . PRO A 1 96 ? 21.530 10.402 -11.268 1.00 78.12 96 PRO A N 1
ATOM 752 C CA . PRO A 1 96 ? 21.493 10.762 -9.847 1.00 78.12 96 PRO A CA 1
ATOM 753 C C . PRO A 1 96 ? 20.845 9.692 -8.953 1.00 78.12 96 PRO A C 1
ATOM 755 O O . PRO A 1 96 ? 21.113 9.634 -7.758 1.00 78.12 96 PRO A O 1
ATOM 758 N N . TYR A 1 97 ? 20.026 8.813 -9.534 1.00 74.62 97 TYR A N 1
ATOM 759 C CA . TYR A 1 97 ? 19.393 7.693 -8.847 1.00 74.62 97 TYR A CA 1
ATOM 760 C C . TYR A 1 97 ? 20.259 6.417 -8.794 1.00 74.62 97 TYR A C 1
ATOM 762 O O . TYR A 1 97 ? 19.884 5.479 -8.097 1.00 74.62 97 TYR A O 1
ATOM 770 N N . PHE A 1 98 ? 21.411 6.345 -9.470 1.00 77.56 98 PHE A N 1
ATOM 771 C CA . PHE A 1 98 ? 22.356 5.228 -9.340 1.00 77.56 98 PHE A CA 1
ATOM 772 C C . PHE A 1 98 ? 23.282 5.427 -8.137 1.00 77.56 98 PHE A C 1
ATOM 774 O O . PHE A 1 98 ? 23.783 6.517 -7.883 1.00 77.56 98 PHE A O 1
ATOM 781 N N . ASN A 1 99 ? 23.553 4.349 -7.401 1.00 82.38 99 ASN A N 1
ATOM 782 C CA . ASN A 1 99 ? 24.526 4.353 -6.311 1.00 82.38 99 ASN A CA 1
ATOM 783 C C . ASN A 1 99 ? 25.525 3.201 -6.444 1.00 82.38 99 ASN A C 1
ATOM 785 O O . ASN A 1 99 ? 25.223 2.131 -6.968 1.00 82.38 99 ASN A O 1
ATOM 789 N N . ASN A 1 100 ? 26.710 3.404 -5.878 1.00 83.88 100 ASN A N 1
ATOM 790 C CA . ASN A 1 100 ? 27.817 2.448 -5.883 1.00 83.88 100 ASN A CA 1
ATOM 791 C C . ASN A 1 100 ? 27.627 1.240 -4.944 1.00 83.88 100 ASN A C 1
ATOM 793 O O . ASN A 1 100 ? 28.543 0.438 -4.792 1.00 83.88 100 ASN A O 1
ATOM 797 N N . LYS A 1 101 ? 26.466 1.103 -4.293 1.00 83.94 101 LYS A N 1
ATOM 798 C CA . LYS A 1 101 ? 26.159 0.009 -3.357 1.00 83.94 101 LYS A CA 1
ATOM 799 C C . LYS A 1 101 ? 25.110 -0.961 -3.906 1.00 83.94 101 LYS A C 1
ATOM 801 O O . LYS A 1 101 ? 24.634 -1.801 -3.148 1.00 83.94 101 LYS A O 1
ATOM 806 N N . ASN A 1 102 ? 24.723 -0.824 -5.182 1.00 75.69 102 ASN A N 1
ATOM 807 C CA . ASN A 1 102 ? 23.625 -1.571 -5.807 1.00 75.69 102 ASN A CA 1
ATOM 808 C C . ASN A 1 102 ? 22.335 -1.550 -4.957 1.00 75.69 102 ASN A C 1
ATOM 810 O O . ASN A 1 102 ? 21.603 -2.533 -4.867 1.00 75.69 102 ASN A O 1
ATOM 814 N N . LYS A 1 103 ? 22.074 -0.438 -4.262 1.00 75.00 103 LYS A N 1
ATOM 815 C CA . LYS A 1 103 ? 20.854 -0.273 -3.467 1.00 75.00 103 LYS A CA 1
ATOM 816 C C . LYS A 1 103 ? 19.730 0.194 -4.377 1.00 75.00 103 LYS A C 1
ATOM 818 O O . LYS A 1 103 ? 19.946 1.115 -5.154 1.00 75.00 103 LYS A O 1
ATOM 823 N N . ALA A 1 104 ? 18.544 -0.394 -4.263 1.00 71.12 104 ALA A N 1
ATOM 824 C CA . ALA A 1 104 ? 17.377 0.077 -5.004 1.00 71.12 104 ALA A CA 1
ATOM 825 C C . ALA A 1 104 ? 17.177 1.587 -4.802 1.00 71.12 104 ALA A C 1
ATOM 827 O O . ALA A 1 104 ? 17.342 2.095 -3.689 1.00 71.12 104 ALA A O 1
ATOM 828 N N . SER A 1 105 ? 16.845 2.291 -5.881 1.00 73.38 105 SER A N 1
ATOM 829 C CA . SER A 1 105 ? 16.647 3.735 -5.851 1.00 73.38 105 SER A CA 1
ATOM 830 C C . SER A 1 105 ? 15.163 4.085 -5.888 1.00 73.38 105 SER A C 1
ATOM 832 O O . SER A 1 105 ? 14.439 3.539 -6.725 1.00 73.38 105 SER A O 1
ATOM 834 N N . PRO A 1 106 ? 14.680 4.971 -4.998 1.00 66.88 106 PRO A N 1
ATOM 835 C CA . PRO A 1 106 ? 13.257 5.271 -4.870 1.00 66.88 106 PRO A CA 1
ATOM 836 C C . PRO A 1 106 ? 12.667 6.001 -6.080 1.00 66.88 106 PRO A C 1
ATOM 838 O O . PRO A 1 106 ? 11.446 5.940 -6.244 1.00 66.88 106 PRO A O 1
ATOM 841 N N . ASP A 1 107 ? 13.514 6.634 -6.893 1.00 67.38 107 ASP A N 1
ATOM 842 C CA . ASP A 1 107 ? 13.135 7.484 -8.029 1.00 67.38 107 ASP A CA 1
ATOM 843 C C . ASP A 1 107 ? 13.135 6.723 -9.363 1.00 67.38 107 ASP A C 1
ATOM 845 O O . ASP A 1 107 ? 12.832 7.274 -10.422 1.00 67.38 107 ASP A O 1
ATOM 849 N N . GLN A 1 108 ? 13.483 5.435 -9.339 1.00 68.88 108 GLN A N 1
ATOM 850 C CA . GLN A 1 108 ? 13.649 4.653 -10.552 1.00 68.88 108 GLN A CA 1
ATOM 851 C C . GLN A 1 108 ? 12.298 4.151 -11.099 1.00 68.88 108 GLN A C 1
ATOM 853 O O . GLN A 1 108 ? 11.813 3.092 -10.712 1.00 68.88 108 GLN A O 1
ATOM 858 N N . PHE A 1 109 ? 11.726 4.911 -12.041 1.00 71.31 109 PHE A N 1
ATOM 859 C CA . PHE A 1 109 ? 10.566 4.563 -12.885 1.00 71.31 109 PHE A CA 1
ATOM 860 C C . PHE A 1 109 ? 9.302 4.106 -12.134 1.00 71.31 109 PHE A C 1
ATOM 862 O O . PHE A 1 109 ? 8.678 3.099 -12.488 1.00 71.31 109 PHE A O 1
ATOM 869 N N . VAL A 1 110 ? 8.914 4.858 -11.103 1.00 76.44 110 VAL A N 1
ATOM 870 C CA . VAL A 1 110 ? 7.655 4.647 -10.374 1.00 76.44 110 VAL A CA 1
ATOM 871 C C . VAL A 1 110 ? 6.466 4.997 -11.272 1.00 76.44 110 VAL A C 1
ATOM 873 O O . VAL A 1 110 ? 6.372 6.111 -11.776 1.00 76.44 110 VAL A O 1
ATOM 876 N N . VAL A 1 111 ? 5.559 4.041 -11.461 1.00 81.69 111 VAL A N 1
ATOM 877 C CA . VAL A 1 111 ? 4.283 4.215 -12.174 1.00 81.69 111 VAL A CA 1
ATOM 878 C C . VAL A 1 111 ? 3.172 4.596 -11.209 1.00 81.69 111 VAL A C 1
ATOM 880 O O . VAL A 1 111 ? 2.395 5.504 -11.475 1.00 81.69 111 VAL A O 1
ATOM 883 N N . ALA A 1 112 ? 3.102 3.887 -10.087 1.00 86.06 112 ALA A N 1
ATOM 884 C CA . ALA A 1 112 ? 2.103 4.100 -9.056 1.00 86.06 112 ALA A CA 1
ATOM 885 C C . ALA A 1 112 ? 2.724 3.826 -7.688 1.00 86.06 112 ALA A C 1
ATOM 887 O O . ALA A 1 112 ? 3.621 2.991 -7.550 1.00 86.06 112 ALA A O 1
ATOM 888 N N . ALA A 1 113 ? 2.246 4.540 -6.677 1.00 88.50 113 ALA A N 1
ATOM 889 C CA . ALA A 1 113 ? 2.657 4.376 -5.296 1.00 88.50 113 ALA A CA 1
ATOM 890 C C . ALA A 1 113 ? 1.417 4.490 -4.414 1.00 88.50 113 ALA A C 1
ATOM 892 O O . ALA A 1 113 ? 0.721 5.500 -4.464 1.00 88.50 113 ALA A O 1
ATOM 893 N N . LEU A 1 114 ? 1.140 3.453 -3.628 1.00 89.88 114 LEU A N 1
ATOM 894 C CA . LEU A 1 114 ? -0.015 3.401 -2.739 1.00 89.88 114 LEU A CA 1
ATOM 895 C C . LEU A 1 114 ? 0.450 3.148 -1.302 1.00 89.88 114 LEU A C 1
ATOM 897 O O . LEU A 1 114 ? 1.331 2.306 -1.093 1.00 89.88 114 LEU A O 1
ATOM 901 N N . PRO A 1 115 ? -0.104 3.856 -0.306 1.00 91.19 115 PRO A N 1
ATOM 902 C CA . PRO A 1 115 ? 0.200 3.580 1.087 1.00 91.19 115 PRO A CA 1
ATOM 903 C C . PRO A 1 115 ? -0.394 2.233 1.504 1.00 91.19 115 PRO A C 1
ATOM 905 O O . PRO A 1 115 ? -1.482 1.855 1.074 1.00 91.19 115 PRO A O 1
ATOM 908 N N . TYR A 1 116 ? 0.310 1.513 2.367 1.00 90.19 116 TYR A N 1
ATOM 909 C CA . TYR A 1 116 ? -0.212 0.317 3.021 1.00 90.19 116 TYR A CA 1
ATOM 910 C C . TYR A 1 116 ? 0.189 0.318 4.488 1.00 90.19 116 TYR A C 1
ATOM 912 O O . TYR A 1 116 ? 1.244 0.822 4.858 1.00 90.19 116 TYR A O 1
ATOM 920 N N . LEU A 1 117 ? -0.648 -0.259 5.335 1.00 92.38 117 LEU A N 1
ATOM 921 C CA . LEU A 1 117 ? -0.403 -0.385 6.759 1.00 92.38 117 LEU A CA 1
ATOM 922 C C . LEU A 1 117 ? 0.624 -1.492 7.012 1.00 92.38 117 LEU A C 1
ATOM 924 O O . LEU A 1 117 ? 0.413 -2.660 6.670 1.00 92.38 117 LEU A O 1
ATOM 928 N N . ASP A 1 118 ? 1.723 -1.137 7.671 1.00 89.94 118 ASP A N 1
ATOM 929 C CA . ASP A 1 118 ? 2.752 -2.085 8.073 1.00 89.94 118 ASP A CA 1
ATOM 930 C C . ASP A 1 118 ? 2.287 -2.859 9.309 1.00 89.94 118 ASP A C 1
ATOM 932 O O . ASP A 1 118 ? 2.176 -2.323 10.415 1.00 89.94 118 ASP A O 1
ATOM 936 N N . ARG A 1 119 ? 1.996 -4.150 9.125 1.00 88.19 119 ARG A N 1
ATOM 937 C CA . ARG A 1 119 ? 1.519 -5.021 10.202 1.00 88.19 119 ARG A CA 1
ATOM 938 C C . ARG A 1 119 ? 2.552 -5.187 11.316 1.00 88.19 119 ARG A C 1
ATOM 940 O O . ARG A 1 119 ? 2.137 -5.332 12.463 1.00 88.19 119 ARG A O 1
ATOM 947 N N . GLU A 1 120 ? 3.838 -5.258 10.999 1.00 88.06 120 GLU A N 1
ATOM 948 C CA . GLU A 1 120 ? 4.895 -5.579 11.967 1.00 88.06 120 GLU A CA 1
ATOM 949 C C . GLU A 1 120 ? 5.196 -4.389 12.870 1.00 88.06 120 GLU A C 1
ATOM 951 O O . GLU A 1 120 ? 5.440 -4.567 14.062 1.00 88.06 120 GLU A O 1
ATOM 956 N N . LEU A 1 121 ? 5.101 -3.185 12.310 1.00 89.12 121 LEU A N 1
ATOM 957 C CA . LEU A 1 121 ? 5.390 -1.948 13.024 1.00 89.12 121 LEU A CA 1
ATOM 958 C C . LEU A 1 121 ? 4.145 -1.332 13.684 1.00 89.12 121 LEU A C 1
ATOM 960 O O . LEU A 1 121 ? 4.270 -0.590 14.657 1.00 89.12 121 LEU A O 1
ATOM 964 N N . SER A 1 122 ? 2.938 -1.656 13.210 1.00 93.81 122 SER A N 1
ATOM 965 C CA . SER A 1 122 ? 1.695 -1.087 13.746 1.00 93.81 122 SER A CA 1
ATOM 966 C C . SER A 1 122 ? 1.142 -1.839 14.971 1.00 93.81 122 SER A C 1
ATOM 968 O O . SER A 1 122 ? 1.107 -3.079 14.982 1.00 93.81 122 SER A O 1
ATOM 970 N N . PRO A 1 123 ? 0.598 -1.130 15.983 1.00 95.94 123 PRO A N 1
ATOM 971 C CA . PRO A 1 123 ? -0.008 -1.744 17.162 1.00 95.94 123 PRO A CA 1
ATOM 972 C C . PRO A 1 123 ? -1.190 -2.677 16.824 1.00 95.94 123 PRO A C 1
ATOM 974 O O . PRO A 1 123 ? -2.022 -2.330 15.982 1.00 95.94 123 PRO A O 1
ATOM 977 N N . PRO A 1 124 ? -1.362 -3.820 17.526 1.00 95.19 124 PRO A N 1
ATOM 978 C CA . PRO A 1 124 ? -2.416 -4.795 17.227 1.00 95.19 124 PRO A CA 1
ATOM 979 C C . PRO A 1 124 ? -3.844 -4.240 17.231 1.00 95.19 124 PRO A C 1
ATOM 981 O O . PRO A 1 124 ? -4.653 -4.660 16.404 1.00 95.19 124 PRO A O 1
ATOM 984 N N . LEU A 1 125 ? -4.152 -3.309 18.139 1.00 94.44 125 LEU A N 1
ATOM 985 C CA . LEU A 1 125 ? -5.483 -2.711 18.250 1.00 94.44 125 LEU A CA 1
ATOM 986 C C . LEU A 1 125 ? -5.790 -1.830 17.032 1.00 94.44 125 LEU A C 1
ATOM 988 O O . LEU A 1 125 ? -6.776 -2.064 16.337 1.00 94.44 125 LEU A O 1
ATOM 992 N N . HIS A 1 126 ? -4.912 -0.866 16.751 1.00 94.00 126 HIS A N 1
ATOM 993 C CA . HIS A 1 126 ? -5.115 0.124 15.695 1.00 94.00 126 HIS A CA 1
ATOM 994 C C . HIS A 1 126 ? -4.971 -0.469 14.292 1.00 94.00 126 HIS A C 1
ATOM 996 O O . HIS A 1 126 ? -5.665 -0.023 13.390 1.00 94.00 126 HIS A O 1
ATOM 1002 N N . ARG A 1 127 ? -4.172 -1.524 14.086 1.00 94.69 127 ARG A N 1
ATOM 1003 C CA . ARG A 1 127 ? -4.135 -2.205 12.778 1.00 94.69 127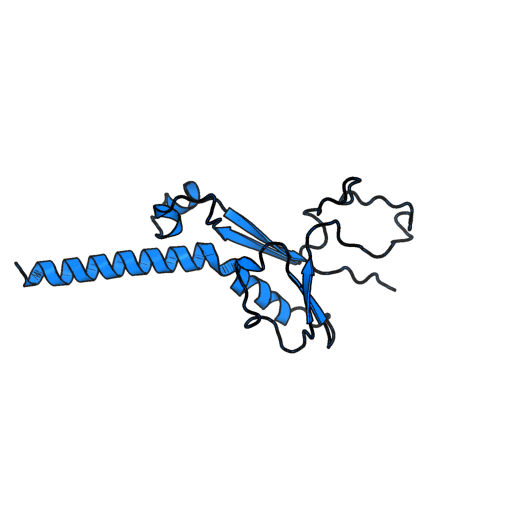 ARG A CA 1
ATOM 1004 C C . ARG A 1 127 ? -5.381 -3.044 12.488 1.00 94.69 127 ARG A C 1
ATOM 1006 O O . ARG A 1 127 ? -5.695 -3.311 11.330 1.00 94.69 127 ARG A O 1
ATOM 1013 N N . SER A 1 128 ? -6.063 -3.507 13.538 1.00 95.62 128 SER A N 1
ATOM 1014 C CA . SER A 1 128 ? -7.222 -4.400 13.412 1.00 95.62 128 SER A CA 1
ATOM 1015 C C . SER A 1 128 ? -8.545 -3.644 13.352 1.00 95.62 128 SER A C 1
ATOM 1017 O O . SER A 1 128 ? -9.496 -4.148 12.759 1.00 95.62 128 SER A O 1
ATOM 1019 N N . PHE A 1 129 ? -8.620 -2.465 13.971 1.00 96.88 129 PHE A N 1
ATOM 1020 C CA . PHE A 1 129 ? -9.845 -1.687 14.107 1.00 96.88 129 PHE A CA 1
ATOM 1021 C C . PHE A 1 129 ? -9.604 -0.227 13.767 1.00 96.88 129 PHE A C 1
ATOM 1023 O O . PHE A 1 129 ? -8.680 0.399 14.285 1.00 96.88 129 PHE A O 1
ATOM 1030 N N . PHE A 1 130 ? -10.496 0.331 12.955 1.00 97.06 130 PHE A N 1
ATOM 1031 C CA . PHE A 1 130 ? -10.518 1.751 12.676 1.00 97.06 130 PHE A CA 1
ATOM 1032 C C . PHE A 1 130 ? -11.089 2.505 13.873 1.00 97.06 130 PHE A C 1
ATOM 1034 O O . PHE A 1 130 ? -12.267 2.352 14.213 1.00 97.06 130 PHE A O 1
ATOM 1041 N N . ILE A 1 131 ? -10.248 3.316 14.508 1.00 95.06 131 ILE A N 1
ATOM 1042 C CA . ILE A 1 131 ? -10.635 4.198 15.606 1.00 95.06 131 ILE A CA 1
ATOM 1043 C C . ILE A 1 131 ? -10.500 5.633 15.089 1.00 95.06 131 ILE A C 1
ATOM 1045 O O . ILE A 1 131 ? -9.372 6.057 14.824 1.00 95.06 131 ILE A O 1
ATOM 1049 N N . PRO A 1 132 ? -11.612 6.371 14.917 1.00 93.12 132 PRO A N 1
ATOM 1050 C CA . PRO A 1 132 ? -11.581 7.722 14.370 1.00 93.12 132 PRO A CA 1
ATOM 1051 C C . PRO A 1 132 ? -10.543 8.615 15.058 1.00 93.12 132 PRO A C 1
ATOM 1053 O O . PRO A 1 132 ? -10.327 8.502 16.266 1.00 93.12 132 PRO A O 1
ATOM 1056 N N . TYR A 1 133 ? -9.922 9.502 14.278 1.00 92.75 133 TYR A N 1
ATOM 1057 C CA . TYR A 1 133 ? -8.901 10.482 14.687 1.00 92.75 133 TYR A CA 1
ATOM 1058 C C . TYR A 1 133 ? -7.538 9.903 15.092 1.00 92.75 133 TYR A C 1
ATOM 1060 O O . TYR A 1 133 ? -6.521 10.491 14.764 1.00 92.75 133 TYR A O 1
ATOM 1068 N N . VAL A 1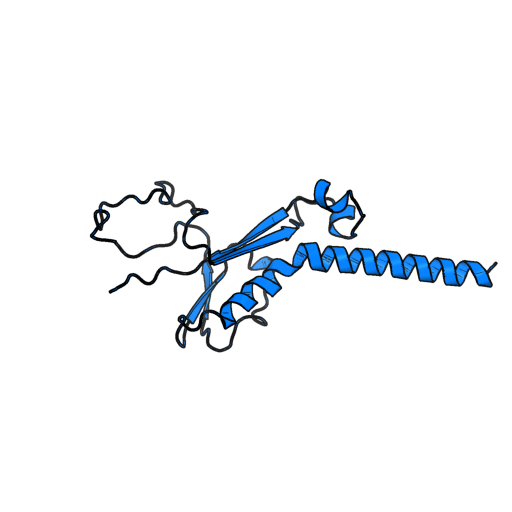 134 ? -7.491 8.736 15.739 1.00 94.75 134 VAL A N 1
ATOM 1069 C CA . VAL A 1 134 ? -6.233 8.160 16.255 1.00 94.75 134 VAL A CA 1
ATOM 1070 C C . VAL A 1 134 ? -5.647 7.055 15.377 1.00 94.75 134 VAL A C 1
ATOM 1072 O O . VAL A 1 134 ? -4.494 6.677 15.560 1.00 94.75 134 VAL A O 1
ATOM 1075 N N . TRP A 1 135 ? -6.429 6.485 14.455 1.00 95.56 135 TRP A N 1
ATOM 1076 C CA . TRP A 1 135 ? -5.990 5.348 13.637 1.00 95.56 135 TRP A CA 1
ATOM 1077 C C . TRP A 1 135 ? -4.762 5.672 12.786 1.00 95.56 135 TRP A C 1
ATOM 1079 O O . TRP A 1 135 ? -3.828 4.875 12.737 1.00 95.56 135 TRP A O 1
ATOM 1089 N N . GLU A 1 136 ? -4.750 6.842 12.154 1.00 94.25 136 GLU A N 1
ATOM 1090 C CA . GLU A 1 136 ? -3.664 7.250 11.263 1.00 94.25 136 GLU A CA 1
ATOM 1091 C C . GLU A 1 136 ? -2.400 7.641 12.036 1.00 94.25 136 GLU A C 1
ATOM 1093 O O . GLU A 1 136 ? -1.300 7.286 11.636 1.00 94.25 136 GLU A O 1
ATOM 1098 N N . GLU A 1 137 ? -2.550 8.261 13.209 1.00 94.94 137 GLU A N 1
ATOM 1099 C CA . GLU A 1 137 ? -1.420 8.650 14.062 1.00 94.94 137 GLU A CA 1
ATOM 1100 C C . GLU A 1 137 ? -0.721 7.456 14.730 1.00 94.94 137 GLU A C 1
ATOM 1102 O O . GLU A 1 137 ? 0.459 7.525 15.074 1.00 94.94 137 GLU A O 1
ATOM 1107 N N . LYS A 1 138 ? -1.461 6.370 14.988 1.00 95.31 138 LYS A N 1
ATOM 1108 C CA . LYS A 1 138 ? -0.956 5.202 15.726 1.00 95.31 138 LYS A CA 1
ATOM 1109 C C . LYS A 1 138 ? -0.411 4.101 14.831 1.00 95.31 138 LYS A C 1
ATOM 1111 O O . LYS A 1 138 ? 0.363 3.278 15.319 1.00 95.31 138 LYS A O 1
ATOM 1116 N N . ASN A 1 139 ? -0.843 4.043 13.579 1.00 95.31 139 ASN A N 1
ATOM 1117 C CA . ASN A 1 139 ? -0.369 3.048 12.631 1.00 95.31 139 ASN A CA 1
ATOM 1118 C C . ASN A 1 139 ? 0.831 3.572 11.844 1.00 95.31 139 ASN A C 1
ATOM 1120 O O . ASN A 1 139 ? 0.997 4.768 11.631 1.00 95.31 139 ASN A O 1
ATOM 1124 N N . ILE A 1 140 ? 1.674 2.643 11.410 1.00 93.62 140 ILE A N 1
ATOM 1125 C CA . ILE A 1 140 ? 2.825 2.926 10.561 1.00 93.62 140 ILE A CA 1
ATOM 1126 C C . ILE A 1 140 ? 2.489 2.461 9.151 1.00 93.62 140 ILE A C 1
ATOM 1128 O O . ILE A 1 140 ? 2.016 1.339 8.959 1.00 93.62 140 ILE A O 1
ATOM 1132 N N . PHE A 1 141 ? 2.751 3.323 8.172 1.00 90.69 141 PHE A N 1
ATOM 1133 C CA . PHE A 1 141 ? 2.461 3.064 6.769 1.00 90.69 141 PHE A CA 1
ATOM 1134 C C . PHE A 1 141 ? 3.748 2.931 5.961 1.00 90.69 141 PHE A C 1
ATOM 1136 O O . PHE A 1 141 ? 4.666 3.744 6.078 1.00 90.69 141 PHE A O 1
ATOM 1143 N N . GLY A 1 142 ? 3.799 1.896 5.130 1.00 87.06 142 GLY A N 1
ATOM 1144 C CA . GLY A 1 142 ? 4.771 1.745 4.060 1.00 87.06 142 GLY A CA 1
ATOM 1145 C C . GLY A 1 142 ? 4.204 2.230 2.727 1.00 87.06 142 GLY A C 1
ATOM 1146 O O . GLY A 1 142 ? 3.028 2.576 2.612 1.00 87.06 142 GLY A O 1
ATOM 1147 N N . ILE A 1 143 ? 5.048 2.229 1.694 1.00 85.25 143 ILE A N 1
ATOM 1148 C CA . ILE A 1 143 ? 4.650 2.567 0.324 1.00 85.25 143 ILE A CA 1
ATOM 1149 C C . ILE A 1 143 ? 4.838 1.348 -0.570 1.00 85.25 143 ILE A C 1
ATOM 1151 O O . ILE A 1 143 ? 5.950 0.843 -0.726 1.00 85.25 143 ILE A O 1
ATOM 1155 N N . TYR A 1 144 ? 3.752 0.912 -1.198 1.00 84.38 144 TYR A N 1
ATOM 1156 C CA . TYR A 1 144 ? 3.756 -0.116 -2.223 1.00 84.38 144 TYR A CA 1
ATOM 1157 C C . TYR A 1 144 ? 3.947 0.551 -3.584 1.00 84.38 144 TYR A C 1
ATOM 1159 O O . TYR A 1 144 ? 3.101 1.333 -4.016 1.00 84.38 144 TYR A O 1
ATOM 1167 N N . LYS A 1 145 ? 5.069 0.275 -4.254 1.00 83.94 145 LYS A N 1
ATOM 1168 C CA . LYS A 1 145 ? 5.418 0.901 -5.536 1.00 83.94 145 LYS A CA 1
ATOM 1169 C C . LYS A 1 145 ? 5.271 -0.083 -6.686 1.00 83.94 145 LYS A C 1
ATOM 1171 O O . LYS A 1 145 ? 5.822 -1.180 -6.637 1.00 83.94 145 LYS A O 1
ATOM 1176 N N . LEU A 1 146 ? 4.620 0.362 -7.753 1.00 83.81 146 LEU A N 1
ATOM 1177 C CA . LEU A 1 146 ? 4.706 -0.264 -9.062 1.00 83.81 146 LEU A CA 1
ATOM 1178 C C . LEU A 1 146 ? 5.784 0.429 -9.881 1.00 83.81 146 LEU A C 1
ATOM 1180 O O . LEU A 1 146 ? 5.754 1.649 -10.039 1.00 83.81 146 LEU A O 1
ATOM 1184 N N . LEU A 1 147 ? 6.713 -0.353 -10.420 1.00 80.19 147 LEU A N 1
ATOM 1185 C CA . LEU A 1 147 ? 7.805 0.139 -11.250 1.00 80.19 147 LEU A CA 1
ATOM 1186 C C . LEU A 1 147 ? 7.638 -0.377 -12.679 1.00 80.19 147 LEU A C 1
ATOM 1188 O O . LEU A 1 147 ? 7.257 -1.530 -12.884 1.00 80.19 147 LEU A O 1
ATOM 1192 N N . LYS A 1 148 ? 7.972 0.447 -13.672 1.00 77.06 148 LYS A N 1
ATOM 1193 C CA . LYS A 1 148 ? 7.988 0.045 -15.085 1.00 77.06 148 LYS A CA 1
ATOM 1194 C C . LYS A 1 148 ? 9.391 0.162 -15.639 1.00 77.06 148 LYS A C 1
ATOM 1196 O O . LYS A 1 148 ? 10.068 1.165 -15.462 1.00 77.06 148 LYS A O 1
ATOM 1201 N N . ARG A 1 149 ? 9.837 -0.861 -16.364 1.00 69.94 149 ARG A N 1
ATOM 1202 C CA . ARG A 1 149 ? 11.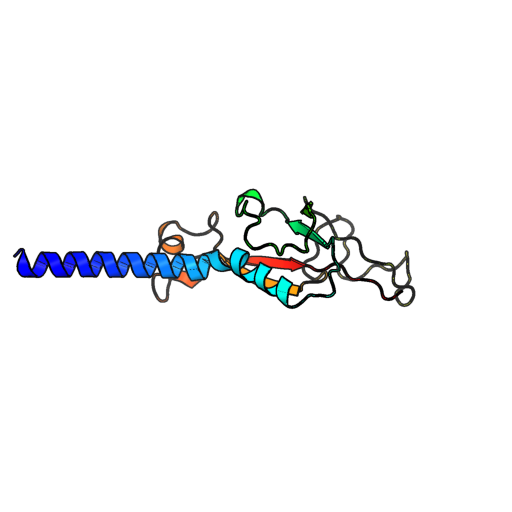108 -0.779 -17.085 1.00 69.94 149 ARG A CA 1
ATOM 1203 C C . ARG A 1 149 ? 11.007 0.305 -18.160 1.00 69.94 149 ARG A C 1
ATOM 1205 O O . ARG A 1 149 ? 10.109 0.256 -18.999 1.00 69.94 149 ARG A O 1
ATOM 1212 N N . HIS A 1 150 ? 11.959 1.231 -18.179 1.00 63.53 150 HIS A N 1
ATOM 1213 C CA . HIS A 1 150 ? 12.101 2.169 -19.285 1.00 63.53 150 HIS A CA 1
ATOM 1214 C C . HIS A 1 150 ? 12.458 1.409 -20.565 1.00 63.53 150 HIS A C 1
ATOM 1216 O O . HIS A 1 150 ? 13.535 0.813 -20.663 1.00 63.53 150 HIS A O 1
ATOM 1222 N N . LYS A 1 151 ? 11.563 1.428 -21.555 1.00 58.25 151 LYS A N 1
ATOM 1223 C CA . LYS A 1 151 ? 11.925 1.085 -22.930 1.00 58.25 151 LYS A CA 1
ATOM 1224 C C . LYS A 1 151 ? 12.729 2.269 -23.447 1.00 58.25 151 LYS A C 1
ATOM 1226 O O . LYS A 1 151 ? 12.182 3.353 -23.611 1.00 58.25 151 LYS A O 1
ATOM 1231 N N . GLY A 1 152 ? 14.038 2.097 -23.603 1.00 49.69 152 GLY A N 1
ATOM 1232 C CA . GLY A 1 152 ? 14.833 3.076 -24.339 1.00 49.69 152 GLY A CA 1
ATOM 1233 C C . GLY A 1 152 ? 14.169 3.257 -25.696 1.00 49.69 152 GLY A C 1
ATOM 1234 O O . GLY A 1 152 ? 13.822 2.254 -26.320 1.00 49.69 152 GLY A O 1
ATOM 1235 N N . GLN A 1 153 ? 13.921 4.502 -26.103 1.00 38.38 153 GLN A N 1
ATOM 1236 C CA . GLN A 1 153 ? 13.686 4.777 -27.514 1.00 38.38 153 GLN A CA 1
ATOM 1237 C C . GLN A 1 153 ? 14.901 4.208 -28.253 1.00 38.38 153 GLN A C 1
ATOM 1239 O O . GLN A 1 153 ? 16.025 4.643 -28.002 1.00 38.38 153 GLN A O 1
ATOM 1244 N N . GLN A 1 154 ? 14.674 3.143 -29.022 1.00 36.06 154 GLN A N 1
ATOM 1245 C CA . GLN A 1 154 ? 15.582 2.767 -30.098 1.00 36.06 154 GLN A CA 1
ATOM 1246 C C . GLN A 1 154 ? 15.538 3.858 -31.158 1.00 36.06 154 GLN A C 1
ATOM 1248 O O . GLN A 1 154 ? 14.420 4.368 -31.407 1.00 36.06 154 GLN A O 1
#

Radius of gyration: 21.56 Å; chains: 1; bounding box: 65×27×61 Å

pLDDT: mean 81.43, std 12.44, range [36.06, 97.75]

Organism: Cynara cardunculus var. scolymus (NCBI:txid59895)

Foldseek 3Di:
DCVPVVVVVVVVVVQFVVQQVVLCCQAPCCVVVVLVVVVVCPVQAQQREAEDEPCCVVDVDCVSPDPSHPYYHYDDFFADDAAFDVVQPGPPHDPPQDDPVRGYGPPAAWPDKGKHWDPVQADPVLSRGHDPPCNVVRTDIDIDTDGDHDDPDD

Sequence (154 aa):
MAKYVRPLLIGLILCVSHSRTFSIINGYAAPLEIYKHFEHHYDAGSGAVVCVGSEWHRFPSSFFIPDYVSEVRWIDRGLLPFPFNSTLGGTSAAPPYFNNKNKASPDQFVVAALPYLDRELSPPLHRSFFIPYVWEEKNIFGIYKLLKRHKGQQ